Protein AF-M5TY20-F1 (afdb_monomer_lite)

Foldseek 3Di:
DALVVLVVVCVVVVLQQADDDADDPVRQVVLCVLLVFHAAPNLNCSRNPRNAGQLSQARDSVVQSVVQVVLCVPQVPDSQWTFRDQPDQQATKIWRRPDADPRRFTKIFAAGPVLSNCVVPDPRDGPDIDRGSSRVSVVSVVVCVVPDDSVVSGDDVVVRPD

Organism: NCBI:txid1263870

Radius of gyration: 15.69 Å; chains: 1; bounding box: 43×32×41 Å

Sequence (162 aa):
MEFDAFRRFVESNIDWFRGRLPESEASLAAYESSLGSRFPTSIKWLLSTHGYWHATGIPNLRESVTLTLELRRSIALPNNFVVLADHGDGGVIVLDSSLPTVGDEFTIHDVDAAALHELDSQPFIPDIVYDSFGRYVESVLDSQRSTIDPSDVAYDPIAFRD

pLDDT: mean 91.54, std 8.09, range [53.88, 98.25]

Structure (mmCIF, N/CA/C/O backbone):
data_AF-M5TY20-F1
#
_entry.id   AF-M5TY20-F1
#
loop_
_atom_site.group_PDB
_atom_site.id
_atom_site.type_symbol
_atom_site.label_atom_id
_atom_site.label_alt_id
_atom_site.label_comp_id
_atom_site.label_asym_id
_atom_site.label_entity_id
_atom_site.label_seq_id
_atom_site.pdbx_PDB_ins_code
_atom_site.Cartn_x
_atom_site.Cartn_y
_atom_site.Cartn_z
_atom_site.occupancy
_atom_site.B_iso_or_equiv
_atom_site.auth_seq_id
_atom_site.auth_comp_id
_atom_site.auth_asym_id
_atom_site.auth_atom_id
_atom_site.pdbx_PDB_model_num
ATOM 1 N N . MET A 1 1 ? -8.843 -7.265 -6.872 1.00 85.56 1 MET A N 1
ATOM 2 C CA . MET A 1 1 ? -8.066 -7.758 -8.038 1.00 85.56 1 MET A CA 1
ATOM 3 C C . MET A 1 1 ? -7.321 -9.022 -7.633 1.00 85.56 1 MET A C 1
ATOM 5 O O . MET A 1 1 ? -6.678 -9.011 -6.597 1.00 85.56 1 MET A O 1
ATOM 9 N N . GLU A 1 2 ? -7.384 -10.086 -8.439 1.00 91.31 2 GLU A N 1
ATOM 10 C CA . GLU A 1 2 ? -6.637 -11.329 -8.180 1.00 91.31 2 GLU A CA 1
ATOM 11 C C . GLU A 1 2 ? -5.117 -11.143 -8.305 1.00 91.31 2 GLU A C 1
ATOM 13 O O . GLU A 1 2 ? -4.645 -10.405 -9.174 1.00 91.31 2 GLU A O 1
ATOM 18 N N . PHE A 1 3 ? -4.343 -11.891 -7.515 1.00 93.19 3 PHE A N 1
ATOM 19 C CA . PHE A 1 3 ? -2.881 -11.777 -7.471 1.00 93.19 3 PHE A CA 1
ATOM 20 C C . PHE A 1 3 ? -2.195 -11.983 -8.835 1.00 93.19 3 PHE A C 1
ATOM 22 O O . PHE A 1 3 ? -1.330 -11.200 -9.221 1.00 93.19 3 PHE A O 1
ATOM 29 N N . ASP A 1 4 ? -2.611 -12.977 -9.625 1.00 94.69 4 ASP A N 1
ATOM 30 C CA . ASP A 1 4 ? -2.029 -13.204 -10.958 1.00 94.69 4 ASP A CA 1
ATOM 31 C C . ASP A 1 4 ? -2.342 -12.069 -11.943 1.00 94.69 4 ASP A C 1
ATOM 33 O O . ASP A 1 4 ? -1.539 -11.764 -12.828 1.00 94.69 4 ASP A O 1
ATOM 37 N N . ALA A 1 5 ? -3.513 -11.437 -11.812 1.00 95.12 5 ALA A N 1
ATOM 38 C CA . ALA A 1 5 ? -3.854 -10.266 -12.613 1.00 95.12 5 ALA A CA 1
ATOM 39 C C . ALA A 1 5 ? -2.979 -9.073 -12.210 1.00 95.12 5 ALA A C 1
ATOM 41 O O . ALA A 1 5 ? -2.445 -8.395 -13.087 1.00 95.12 5 ALA A O 1
ATOM 42 N N . PHE A 1 6 ? -2.756 -8.891 -10.906 1.00 96.50 6 PHE A N 1
ATOM 43 C CA . PHE A 1 6 ? -1.861 -7.866 -10.379 1.00 96.50 6 PHE A CA 1
ATOM 44 C C . PHE A 1 6 ? -0.426 -8.036 -10.882 1.00 96.50 6 PHE A C 1
ATOM 46 O O . PHE A 1 6 ? 0.174 -7.086 -11.379 1.00 96.50 6 PHE A O 1
ATOM 53 N N . ARG A 1 7 ? 0.102 -9.263 -10.856 1.00 97.31 7 ARG A N 1
ATOM 54 C CA . ARG A 1 7 ? 1.430 -9.561 -11.401 1.00 97.31 7 ARG A CA 1
ATOM 55 C C . ARG A 1 7 ? 1.565 -9.172 -12.869 1.00 97.31 7 ARG A C 1
ATOM 57 O O . ARG A 1 7 ? 2.509 -8.476 -13.227 1.00 97.31 7 ARG A O 1
ATOM 64 N N . ARG A 1 8 ? 0.608 -9.576 -13.712 1.00 98.06 8 ARG A N 1
ATOM 65 C CA . ARG A 1 8 ? 0.612 -9.222 -15.144 1.00 98.06 8 ARG A CA 1
ATOM 66 C C . ARG A 1 8 ? 0.504 -7.716 -15.360 1.00 98.06 8 ARG A C 1
ATOM 68 O O . ARG A 1 8 ? 1.131 -7.188 -16.277 1.00 98.06 8 ARG A O 1
ATOM 75 N N . PHE A 1 9 ? -0.283 -7.033 -14.532 1.00 97.94 9 PHE A N 1
ATOM 76 C CA . PHE A 1 9 ? -0.401 -5.581 -14.557 1.00 97.94 9 PHE A CA 1
ATOM 77 C C . PHE A 1 9 ? 0.943 -4.910 -14.238 1.00 97.94 9 PHE A C 1
ATOM 79 O O . PHE A 1 9 ? 1.387 -4.065 -15.013 1.00 97.94 9 PHE A O 1
ATOM 86 N N . VAL A 1 10 ? 1.637 -5.333 -13.181 1.00 97.75 10 VAL A N 1
ATOM 87 C CA . VAL A 1 10 ? 2.970 -4.814 -12.831 1.00 97.75 10 VAL A CA 1
ATOM 88 C C . VAL A 1 10 ? 3.989 -5.113 -13.934 1.00 97.75 10 VAL A C 1
ATOM 90 O O . VAL A 1 10 ? 4.698 -4.213 -14.376 1.00 97.75 10 VAL A O 1
ATOM 93 N N . GLU A 1 11 ? 4.021 -6.345 -14.448 1.00 96.81 11 GLU A N 1
ATOM 94 C CA . GLU A 1 11 ? 4.926 -6.757 -15.533 1.00 96.81 11 GLU A CA 1
ATOM 95 C C . GLU A 1 11 ? 4.703 -5.937 -16.819 1.00 96.81 11 GLU A C 1
ATOM 97 O O . GLU A 1 11 ? 5.666 -5.566 -17.489 1.00 96.81 11 GLU A O 1
ATOM 102 N N . SER A 1 12 ? 3.452 -5.591 -17.139 1.00 97.25 12 SER A N 1
ATOM 103 C CA . SER A 1 12 ? 3.106 -4.778 -18.319 1.00 97.25 12 SER A CA 1
ATOM 104 C C . SER A 1 12 ? 3.455 -3.293 -18.167 1.00 97.25 12 SER A C 1
ATOM 106 O O . SER A 1 12 ? 3.452 -2.562 -19.154 1.00 97.25 12 SER A O 1
ATOM 108 N N . ASN A 1 13 ? 3.745 -2.837 -16.947 1.00 96.44 13 ASN A N 1
ATOM 109 C CA . ASN A 1 13 ? 4.022 -1.439 -16.615 1.00 96.44 13 ASN A CA 1
ATOM 110 C C . ASN A 1 13 ? 5.359 -1.291 -15.868 1.00 96.44 13 ASN A C 1
ATOM 112 O O . ASN A 1 13 ? 5.524 -0.369 -15.074 1.00 96.44 13 ASN A O 1
ATOM 116 N N . ILE A 1 14 ? 6.304 -2.207 -16.099 1.00 95.12 14 ILE A N 1
ATOM 117 C CA . ILE A 1 14 ? 7.441 -2.455 -15.202 1.00 95.12 14 ILE A CA 1
ATOM 118 C C . ILE A 1 14 ? 8.323 -1.234 -14.913 1.00 95.12 14 ILE A C 1
ATOM 120 O O . ILE A 1 14 ? 8.842 -1.129 -13.805 1.00 95.12 14 ILE A O 1
ATOM 124 N N . ASP A 1 15 ? 8.452 -0.291 -15.846 1.00 93.81 15 ASP A N 1
ATOM 125 C CA . ASP A 1 15 ? 9.235 0.939 -15.64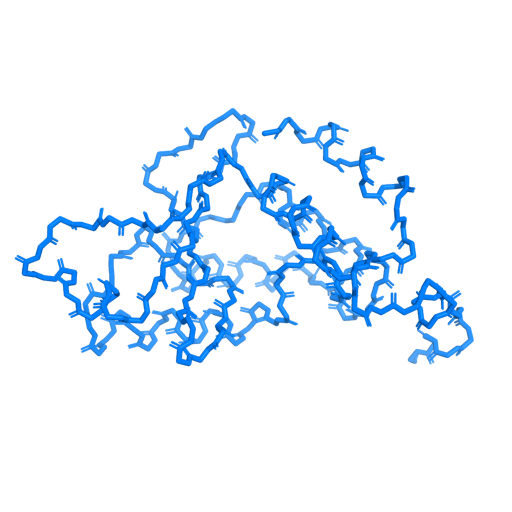6 1.00 93.81 15 ASP A CA 1
ATOM 126 C C . ASP A 1 15 ? 8.670 1.819 -14.513 1.00 93.81 15 ASP A C 1
ATOM 128 O O . ASP A 1 15 ? 9.405 2.532 -13.842 1.00 93.81 15 ASP A O 1
ATOM 132 N N . TRP A 1 16 ? 7.372 1.702 -14.218 1.00 95.56 16 TRP A N 1
ATOM 133 C CA . TRP A 1 16 ? 6.705 2.417 -13.126 1.00 95.56 16 TRP A CA 1
ATOM 134 C C . TRP A 1 16 ? 6.787 1.699 -11.774 1.00 95.56 16 TRP A C 1
ATOM 136 O O . TRP A 1 16 ? 6.491 2.300 -10.741 1.00 95.56 16 TRP A O 1
ATOM 146 N N . PHE A 1 17 ? 7.241 0.444 -11.760 1.00 95.44 17 PHE A N 1
ATOM 147 C CA . PHE A 1 17 ? 7.281 -0.400 -10.563 1.00 95.44 17 PHE A CA 1
ATOM 148 C C . PHE A 1 17 ? 8.683 -0.831 -10.147 1.00 95.44 17 PHE A C 1
ATOM 150 O O . PHE A 1 17 ? 8.900 -1.135 -8.977 1.00 95.44 17 PHE A O 1
ATOM 157 N N . ARG A 1 18 ? 9.635 -0.899 -11.080 1.00 91.44 18 ARG A N 1
ATOM 158 C CA . ARG A 1 18 ? 10.983 -1.394 -10.807 1.00 91.44 18 ARG A CA 1
ATOM 159 C C . ARG A 1 18 ? 11.823 -0.318 -10.122 1.00 91.44 18 ARG A C 1
ATOM 161 O O . ARG A 1 18 ? 12.357 0.573 -10.775 1.00 91.44 18 ARG A O 1
ATOM 168 N N . GLY A 1 19 ? 11.977 -0.470 -8.815 1.00 88.75 19 GLY A N 1
ATOM 169 C CA . GLY A 1 19 ? 12.674 0.460 -7.944 1.00 88.75 19 GLY A CA 1
ATOM 170 C C . GLY A 1 19 ? 13.931 -0.102 -7.287 1.00 88.75 19 GLY A C 1
ATOM 171 O O . GLY A 1 19 ? 14.626 -0.965 -7.831 1.00 88.75 19 GLY A O 1
ATOM 172 N N . ARG A 1 20 ? 14.230 0.427 -6.095 1.00 88.38 20 ARG A N 1
ATOM 173 C CA . ARG A 1 20 ? 15.358 0.017 -5.239 1.00 88.38 20 ARG A CA 1
ATOM 174 C C . ARG A 1 20 ? 14.882 -0.470 -3.883 1.00 88.38 20 ARG A C 1
ATOM 176 O O . ARG A 1 20 ? 13.715 -0.317 -3.533 1.00 88.38 20 ARG A O 1
ATOM 183 N N . LEU A 1 21 ? 15.840 -0.983 -3.111 1.00 92.31 21 LEU A N 1
ATOM 184 C CA . LEU A 1 21 ? 15.667 -1.364 -1.711 1.00 92.31 21 LEU A CA 1
ATOM 185 C C . LEU A 1 21 ? 14.530 -2.384 -1.526 1.00 92.31 21 LEU A C 1
ATOM 187 O O . LEU A 1 21 ? 13.593 -2.117 -0.776 1.00 92.31 21 LEU A O 1
ATOM 191 N N . PRO A 1 22 ? 14.582 -3.536 -2.223 1.00 95.81 22 PRO A N 1
ATOM 192 C CA . PRO A 1 22 ? 13.582 -4.572 -2.037 1.00 95.81 22 PRO A CA 1
ATOM 193 C C . PRO A 1 22 ? 13.542 -5.036 -0.583 1.00 95.81 22 PRO A C 1
ATOM 195 O O . PRO A 1 22 ? 14.576 -5.191 0.075 1.00 95.81 22 PRO A O 1
ATOM 198 N N . GLU A 1 23 ? 12.335 -5.285 -0.094 1.00 97.38 23 GLU A N 1
ATOM 199 C CA . GLU A 1 23 ? 12.137 -5.815 1.246 1.00 97.38 23 GLU A CA 1
ATOM 200 C C . GLU A 1 23 ? 12.540 -7.290 1.315 1.00 97.38 23 GLU A C 1
ATOM 202 O O . GLU A 1 23 ? 12.245 -8.098 0.435 1.00 97.38 23 GLU A O 1
ATOM 207 N N . SER A 1 24 ? 13.205 -7.663 2.400 1.00 97.62 24 SER A N 1
ATOM 208 C CA . SER A 1 24 ? 13.518 -9.061 2.680 1.00 97.62 24 SER A CA 1
ATOM 209 C C . SER A 1 24 ? 12.333 -9.764 3.343 1.00 97.62 24 SER A C 1
ATOM 211 O O . SER A 1 24 ? 11.519 -9.139 4.019 1.00 97.62 24 SER A O 1
ATOM 213 N N . GLU A 1 25 ? 12.275 -11.093 3.250 1.00 96.94 25 GLU A N 1
ATOM 214 C CA . GLU A 1 25 ? 11.296 -11.883 4.011 1.00 96.94 25 GLU A CA 1
ATOM 215 C C . GLU A 1 25 ? 11.396 -11.605 5.523 1.00 96.94 25 GLU A C 1
ATOM 217 O O . GLU A 1 25 ? 10.383 -11.464 6.205 1.00 96.94 25 GLU A O 1
ATOM 222 N N . ALA A 1 26 ? 12.621 -11.442 6.037 1.00 97.88 26 ALA A N 1
ATOM 223 C CA . ALA A 1 26 ? 12.865 -11.141 7.443 1.00 97.88 26 ALA A CA 1
ATOM 224 C C . ALA A 1 26 ? 12.332 -9.759 7.860 1.00 97.88 26 ALA A C 1
ATOM 22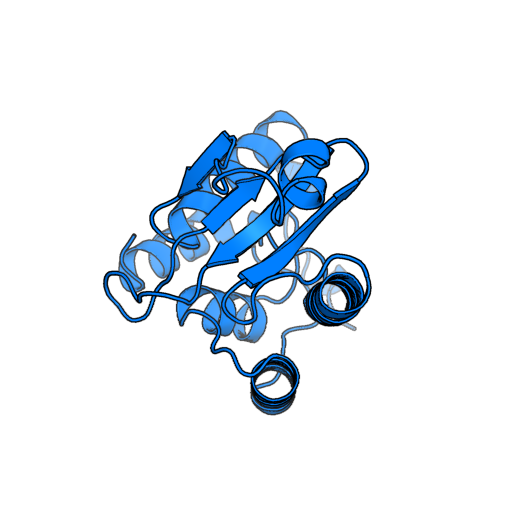6 O O . ALA A 1 26 ? 11.772 -9.632 8.949 1.00 97.88 26 ALA A O 1
ATOM 227 N N . SER A 1 27 ? 12.485 -8.732 7.017 1.00 97.69 27 SER A N 1
ATOM 228 C CA . SER A 1 27 ? 11.958 -7.393 7.309 1.00 97.69 27 SER A CA 1
ATOM 229 C C . SER A 1 27 ? 10.436 -7.359 7.225 1.00 97.69 27 SER A C 1
ATOM 231 O O . SER A 1 27 ? 9.805 -6.848 8.148 1.00 97.69 27 SER A O 1
ATOM 233 N N . LEU A 1 28 ? 9.835 -7.992 6.212 1.00 98.00 28 LEU A N 1
ATOM 234 C CA . LEU A 1 28 ? 8.378 -8.132 6.107 1.00 98.00 28 LEU A CA 1
ATOM 235 C C . LEU A 1 28 ? 7.786 -8.846 7.330 1.00 98.00 28 LEU A C 1
ATOM 237 O O . LEU A 1 28 ? 6.850 -8.332 7.940 1.00 98.00 28 LEU A O 1
ATOM 241 N N . ALA A 1 29 ? 8.370 -9.975 7.743 1.00 97.88 29 ALA A N 1
ATOM 242 C CA . ALA A 1 29 ? 7.922 -10.711 8.924 1.00 97.88 29 ALA A CA 1
ATOM 243 C C . ALA A 1 29 ? 8.069 -9.890 10.218 1.00 97.88 29 ALA A C 1
ATOM 245 O O . ALA A 1 29 ? 7.200 -9.941 11.091 1.00 97.88 29 ALA A O 1
ATOM 246 N N . ALA A 1 30 ? 9.148 -9.110 10.348 1.00 98.25 30 ALA A N 1
ATOM 247 C CA . ALA A 1 30 ? 9.337 -8.217 11.487 1.00 98.25 30 ALA A CA 1
ATOM 248 C C . ALA A 1 30 ? 8.259 -7.122 11.532 1.00 98.25 30 ALA A C 1
ATOM 250 O O . ALA A 1 30 ? 7.682 -6.888 12.593 1.00 98.25 30 ALA A O 1
ATOM 251 N N . TYR A 1 31 ? 7.941 -6.499 10.395 1.00 98.19 31 TYR A N 1
ATOM 252 C CA . TYR A 1 31 ? 6.883 -5.492 10.302 1.00 98.19 31 TYR A CA 1
ATOM 253 C C . TYR A 1 31 ? 5.501 -6.072 10.629 1.00 98.19 31 TYR A C 1
ATOM 255 O O . TYR A 1 31 ? 4.791 -5.498 11.454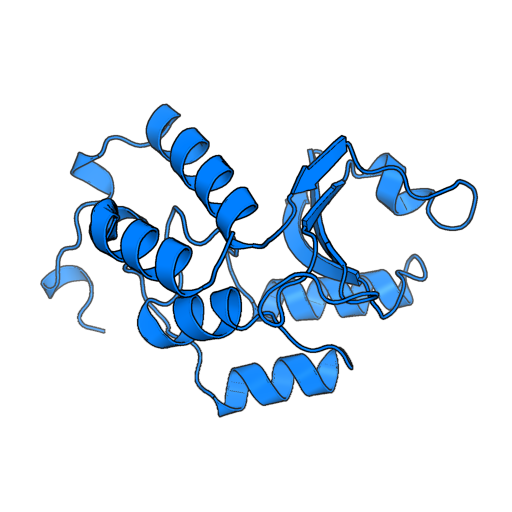 1.00 98.19 31 TYR A O 1
ATOM 263 N N . GLU A 1 32 ? 5.141 -7.230 10.065 1.00 97.44 32 GLU A N 1
ATOM 264 C CA . GLU A 1 32 ? 3.883 -7.921 10.389 1.00 97.44 32 GLU A CA 1
ATOM 265 C C . GLU A 1 32 ? 3.801 -8.247 11.890 1.00 97.44 32 GLU A C 1
ATOM 267 O O . GLU A 1 32 ? 2.780 -8.006 12.538 1.00 97.44 32 GLU A O 1
ATOM 272 N N . SER A 1 33 ? 4.903 -8.725 12.481 1.00 97.50 33 SER A N 1
ATOM 273 C CA . SER A 1 33 ? 4.978 -9.008 13.917 1.00 97.50 33 SER A CA 1
ATOM 274 C C . SER A 1 33 ? 4.839 -7.750 14.775 1.00 97.50 33 SER A C 1
ATOM 276 O O . SER A 1 33 ? 4.194 -7.810 15.820 1.00 97.50 33 SER A O 1
ATOM 278 N N . SER A 1 34 ? 5.446 -6.628 14.379 1.00 97.50 34 SER A N 1
ATOM 279 C CA . SER A 1 34 ? 5.325 -5.354 15.097 1.00 97.50 34 SER A CA 1
ATOM 280 C C . SER A 1 34 ? 3.911 -4.788 15.021 1.00 97.50 34 SER A C 1
ATOM 282 O O . SER A 1 34 ? 3.413 -4.246 16.007 1.00 97.50 34 SER A O 1
ATOM 284 N N . LEU A 1 35 ? 3.257 -4.927 13.869 1.00 97.12 35 LEU A N 1
ATOM 285 C CA . LEU A 1 35 ? 1.891 -4.463 13.652 1.00 97.12 35 LEU A CA 1
ATOM 286 C C . LEU A 1 35 ? 0.838 -5.410 14.236 1.00 97.12 35 LEU A C 1
ATOM 288 O O . LEU A 1 35 ? -0.291 -4.978 14.459 1.00 97.12 35 LEU A O 1
ATOM 292 N N . GLY A 1 36 ? 1.164 -6.684 14.462 1.00 95.38 36 GLY A N 1
ATOM 293 C CA . GLY A 1 36 ? 0.168 -7.704 14.795 1.00 95.38 36 GLY A CA 1
ATOM 294 C C . GLY A 1 36 ? -0.839 -7.944 13.664 1.00 95.38 36 GLY A C 1
ATOM 295 O O . GLY A 1 36 ? -1.949 -8.400 13.925 1.00 95.38 36 GLY A O 1
ATOM 296 N N . SER A 1 37 ? -0.463 -7.617 12.425 1.00 93.12 37 SER A N 1
ATOM 297 C CA . SER A 1 37 ? -1.289 -7.719 11.220 1.00 93.12 37 SER A CA 1
ATOM 298 C C . SER A 1 37 ? -0.468 -8.312 10.084 1.00 93.12 37 SER A C 1
ATOM 300 O O . SER A 1 37 ? 0.745 -8.121 10.030 1.00 93.12 37 SER A O 1
ATOM 302 N N . ARG A 1 38 ? -1.130 -9.008 9.161 1.00 93.31 38 ARG A N 1
ATOM 303 C CA . ARG A 1 38 ? -0.498 -9.514 7.939 1.00 93.31 38 ARG A CA 1
ATOM 304 C C . ARG A 1 38 ? -0.629 -8.505 6.809 1.00 93.31 38 ARG A C 1
ATOM 306 O O . ARG A 1 38 ? -1.631 -7.800 6.716 1.00 93.31 38 ARG A O 1
ATOM 313 N N . PHE A 1 39 ? 0.363 -8.482 5.931 1.00 95.56 39 PHE A N 1
ATOM 314 C CA . PHE A 1 39 ? 0.268 -7.797 4.653 1.00 95.56 39 PHE A CA 1
ATOM 315 C C . PHE A 1 39 ? -0.335 -8.722 3.588 1.00 95.56 39 PHE A C 1
ATOM 317 O O . PHE A 1 39 ? -0.039 -9.927 3.590 1.00 95.56 39 PHE A O 1
ATOM 324 N N . PRO A 1 40 ? -1.105 -8.159 2.637 1.00 95.25 40 PRO A N 1
ATOM 325 C CA . PRO A 1 40 ? -1.518 -8.854 1.432 1.00 95.25 40 PRO A CA 1
ATOM 326 C C . PRO A 1 40 ? -0.350 -9.511 0.698 1.00 95.25 40 PRO A C 1
ATOM 328 O O . PRO A 1 40 ? 0.786 -9.013 0.699 1.00 95.25 40 PRO A O 1
ATOM 331 N N . THR A 1 41 ? -0.646 -10.606 0.004 1.00 95.00 41 THR A N 1
ATOM 332 C CA . THR A 1 41 ? 0.327 -11.283 -0.864 1.00 95.00 41 THR A CA 1
ATOM 333 C C . THR A 1 41 ? 0.865 -10.340 -1.942 1.00 95.00 41 THR A C 1
ATOM 335 O O . THR A 1 41 ? 2.069 -10.343 -2.206 1.00 95.00 41 THR A O 1
ATOM 338 N N . SER A 1 42 ? 0.011 -9.486 -2.512 1.00 96.62 42 SER A N 1
ATOM 339 C CA . SER A 1 42 ? 0.393 -8.475 -3.502 1.00 96.62 42 SER A CA 1
ATOM 340 C C . SER A 1 42 ? 1.456 -7.491 -2.995 1.00 96.62 42 SER A C 1
ATOM 342 O O . SER A 1 42 ? 2.461 -7.297 -3.681 1.00 96.62 42 SER A O 1
ATOM 344 N N . ILE A 1 43 ? 1.295 -6.935 -1.784 1.00 97.38 43 ILE A N 1
ATOM 345 C CA . ILE A 1 43 ? 2.262 -6.011 -1.162 1.00 97.38 43 ILE A CA 1
ATOM 346 C C . ILE A 1 43 ? 3.601 -6.716 -0.945 1.00 97.38 43 ILE A C 1
ATOM 348 O O . ILE A 1 43 ? 4.647 -6.211 -1.359 1.00 97.38 43 ILE A O 1
ATOM 352 N N . LYS A 1 44 ? 3.575 -7.906 -0.332 1.00 97.00 44 LYS A N 1
ATOM 353 C CA . LYS A 1 44 ? 4.793 -8.676 -0.041 1.00 97.00 44 LYS A CA 1
ATOM 354 C C . LYS A 1 44 ? 5.560 -9.002 -1.313 1.00 97.00 44 LYS A C 1
ATOM 356 O O . LYS A 1 44 ? 6.769 -8.791 -1.363 1.00 97.00 44 LYS A O 1
ATOM 361 N N . TRP A 1 45 ? 4.872 -9.489 -2.345 1.00 97.19 45 TRP A N 1
ATOM 362 C CA . TRP A 1 45 ? 5.496 -9.810 -3.626 1.00 97.19 45 TRP A CA 1
ATOM 363 C C . TRP A 1 45 ? 6.078 -8.568 -4.305 1.00 97.19 45 TRP A C 1
ATOM 365 O O . TRP A 1 45 ? 7.237 -8.604 -4.720 1.00 97.19 45 TRP A O 1
ATOM 375 N N . LEU A 1 46 ? 5.314 -7.472 -4.383 1.00 97.62 46 LEU A N 1
ATOM 376 C CA . LEU A 1 46 ? 5.758 -6.246 -5.043 1.00 97.62 46 LEU A CA 1
ATOM 377 C C . LEU A 1 46 ? 7.025 -5.698 -4.383 1.00 97.62 46 LEU A C 1
ATOM 379 O O . LEU A 1 46 ? 8.035 -5.515 -5.060 1.00 97.62 46 LEU A O 1
ATOM 383 N N . LEU A 1 47 ? 6.995 -5.488 -3.066 1.00 97.69 47 LEU A N 1
ATOM 384 C CA . LEU A 1 47 ? 8.103 -4.851 -2.357 1.00 97.69 47 LEU A CA 1
ATOM 385 C C . LEU A 1 47 ? 9.334 -5.756 -2.258 1.00 97.69 47 LEU A C 1
ATOM 387 O O . LEU A 1 47 ? 10.450 -5.254 -2.327 1.00 97.69 47 LEU A O 1
ATOM 391 N N . SER A 1 48 ? 9.168 -7.079 -2.158 1.00 97.38 48 SER A N 1
ATOM 392 C CA . SER A 1 48 ? 10.317 -8.002 -2.142 1.00 97.38 48 SER A CA 1
ATOM 393 C C . SER A 1 48 ? 10.941 -8.243 -3.516 1.00 97.38 48 SER A C 1
ATOM 395 O O . SER A 1 48 ? 12.132 -8.538 -3.606 1.00 97.38 48 SER A O 1
ATOM 397 N N . THR A 1 49 ? 10.169 -8.099 -4.597 1.00 96.62 49 THR A N 1
ATOM 398 C CA . THR A 1 49 ? 10.654 -8.353 -5.965 1.00 96.62 49 THR A CA 1
ATOM 399 C C . THR A 1 49 ? 11.143 -7.080 -6.651 1.00 96.62 49 THR A C 1
ATOM 401 O O . THR A 1 49 ? 12.124 -7.113 -7.396 1.00 96.62 49 THR A O 1
ATOM 404 N N . HIS A 1 50 ? 10.455 -5.960 -6.432 1.00 95.44 50 HIS A N 1
ATOM 405 C CA . HIS A 1 50 ? 10.639 -4.724 -7.191 1.00 95.44 50 HIS A CA 1
ATOM 406 C C . HIS A 1 50 ? 11.038 -3.519 -6.332 1.00 95.44 50 HIS A C 1
ATOM 408 O O . HIS A 1 50 ? 11.470 -2.514 -6.894 1.00 95.44 50 HIS A O 1
ATOM 414 N N . GLY A 1 51 ? 10.968 -3.621 -5.001 1.00 95.00 51 GLY A N 1
ATOM 415 C CA . GLY A 1 51 ? 11.295 -2.517 -4.100 1.00 95.00 51 GLY A CA 1
ATOM 416 C C . GLY A 1 51 ? 10.317 -1.351 -4.215 1.00 95.00 51 GLY A C 1
ATOM 417 O O . GLY A 1 51 ? 9.122 -1.562 -4.413 1.00 95.00 51 GLY A O 1
ATOM 418 N N . TYR A 1 52 ? 10.831 -0.131 -4.063 1.00 94.88 52 TYR A N 1
ATOM 419 C CA . TYR A 1 52 ? 10.046 1.104 -4.002 1.00 94.88 52 TYR A CA 1
ATOM 420 C C . TYR A 1 52 ? 10.265 1.974 -5.238 1.00 94.88 52 TYR A C 1
ATOM 422 O O . TYR A 1 52 ? 11.412 2.271 -5.587 1.00 94.88 52 TYR A O 1
ATOM 430 N N . TRP A 1 53 ? 9.177 2.402 -5.883 1.00 94.56 53 TRP A N 1
ATOM 431 C CA . TRP A 1 53 ? 9.211 3.275 -7.061 1.00 94.56 53 TRP A CA 1
ATOM 432 C C . TRP A 1 53 ? 7.929 4.109 -7.193 1.00 94.56 53 TRP A C 1
ATOM 434 O O . TRP A 1 53 ? 7.070 4.087 -6.316 1.00 94.56 53 TRP A O 1
ATOM 444 N N . HIS A 1 54 ? 7.785 4.854 -8.289 1.00 94.38 54 HIS A N 1
ATOM 445 C CA . HIS A 1 54 ? 6.711 5.838 -8.459 1.00 94.38 54 HIS A CA 1
ATOM 446 C C . HIS A 1 54 ? 5.299 5.262 -8.309 1.00 94.38 54 HIS A C 1
ATOM 448 O O . HIS A 1 54 ? 4.459 5.881 -7.659 1.00 94.38 54 HIS A O 1
ATOM 454 N N . ALA A 1 55 ? 5.026 4.084 -8.878 1.00 96.19 55 ALA A N 1
ATOM 455 C CA . ALA A 1 55 ? 3.689 3.497 -8.847 1.00 96.19 55 ALA A CA 1
ATOM 456 C C . ALA A 1 55 ? 3.496 2.437 -7.755 1.00 96.19 55 ALA A C 1
ATOM 458 O O . ALA A 1 55 ? 2.430 1.836 -7.694 1.00 96.19 55 ALA A O 1
ATOM 459 N N . THR A 1 56 ? 4.466 2.189 -6.865 1.00 95.75 56 THR A N 1
ATOM 460 C CA . THR A 1 56 ? 4.331 1.113 -5.862 1.00 95.75 56 THR A CA 1
ATOM 461 C C . THR A 1 56 ? 3.280 1.404 -4.792 1.00 95.75 56 THR A C 1
ATOM 463 O O . THR A 1 56 ? 2.924 0.504 -4.040 1.00 95.75 56 THR A O 1
ATOM 466 N N . GLY A 1 57 ? 2.785 2.643 -4.698 1.00 95.06 57 GLY A N 1
ATOM 467 C CA . GLY A 1 57 ? 1.707 3.052 -3.787 1.00 95.06 57 GLY A CA 1
ATOM 468 C C . GLY A 1 57 ? 2.090 3.085 -2.303 1.00 95.06 57 GLY A C 1
ATOM 469 O O . GLY A 1 57 ? 1.316 3.567 -1.482 1.00 95.06 57 GLY A O 1
ATOM 470 N N . ILE A 1 58 ? 3.279 2.601 -1.954 1.00 96.50 58 ILE A N 1
ATOM 471 C CA . ILE A 1 58 ? 3.868 2.655 -0.617 1.00 96.50 58 ILE A CA 1
ATOM 472 C C . ILE A 1 58 ? 5.233 3.317 -0.792 1.00 96.50 58 ILE A C 1
ATOM 474 O O . ILE A 1 58 ? 6.059 2.749 -1.511 1.00 96.50 58 ILE A O 1
ATOM 478 N N . PRO A 1 59 ? 5.483 4.493 -0.193 1.00 93.56 59 PRO A N 1
ATOM 479 C CA . PRO A 1 59 ? 6.763 5.180 -0.341 1.00 93.56 59 PRO A CA 1
ATOM 480 C C . PRO A 1 59 ? 7.873 4.508 0.476 1.00 93.56 59 PRO A C 1
ATOM 482 O O . PRO A 1 59 ? 8.993 4.370 -0.007 1.00 93.56 59 PRO A O 1
ATOM 485 N N . ASN A 1 60 ? 7.565 4.075 1.704 1.00 95.06 60 ASN A N 1
ATOM 486 C CA . ASN A 1 60 ? 8.519 3.441 2.609 1.00 95.06 60 ASN A CA 1
ATOM 487 C C . ASN A 1 60 ? 7.784 2.639 3.693 1.00 95.06 60 ASN A C 1
ATOM 489 O O . ASN A 1 60 ? 7.170 3.217 4.589 1.00 95.06 60 ASN A O 1
ATOM 493 N N . LEU A 1 61 ? 7.886 1.307 3.666 1.00 96.50 61 LEU A N 1
ATOM 494 C CA . LEU A 1 61 ? 7.131 0.462 4.594 1.00 96.50 61 LEU A CA 1
ATOM 495 C C . LEU A 1 61 ? 7.563 0.637 6.058 1.00 96.50 61 LEU A C 1
ATOM 497 O O . LEU A 1 61 ? 6.738 0.505 6.960 1.00 96.50 61 LEU A O 1
ATOM 501 N N . ARG A 1 62 ? 8.833 0.965 6.324 1.00 97.00 62 ARG A N 1
ATOM 502 C CA . ARG A 1 62 ? 9.314 1.216 7.691 1.00 97.00 62 ARG A CA 1
ATOM 503 C C . ARG A 1 62 ? 8.657 2.454 8.293 1.00 97.00 62 ARG A C 1
ATOM 505 O O . ARG A 1 62 ? 8.279 2.437 9.466 1.00 97.00 62 ARG A O 1
ATOM 512 N N . GLU A 1 63 ? 8.554 3.521 7.509 1.00 96.38 63 GLU A N 1
ATOM 513 C CA . GLU A 1 63 ? 7.893 4.760 7.925 1.00 96.38 63 GLU A CA 1
ATOM 514 C C . GLU A 1 63 ? 6.396 4.518 8.120 1.00 96.38 63 GLU A C 1
ATOM 516 O O . GLU A 1 63 ? 5.872 4.844 9.181 1.00 96.38 63 GLU A O 1
ATOM 521 N N . SER A 1 64 ? 5.750 3.810 7.190 1.00 97.06 64 SER A N 1
ATOM 522 C CA . SER A 1 64 ? 4.350 3.381 7.292 1.00 97.06 64 SER A CA 1
ATOM 523 C C . SER A 1 64 ? 4.061 2.592 8.581 1.00 97.06 64 SER A C 1
ATOM 525 O O . SER A 1 64 ? 3.094 2.872 9.296 1.00 97.06 64 SER A O 1
ATOM 527 N N . VAL A 1 65 ? 4.932 1.643 8.948 1.00 97.88 65 VAL A N 1
ATOM 528 C CA . VAL A 1 65 ? 4.829 0.881 10.207 1.00 97.88 65 VAL A CA 1
ATOM 529 C C . VAL A 1 65 ? 5.003 1.792 11.422 1.00 97.88 65 VAL A C 1
ATOM 531 O O . VAL A 1 65 ? 4.235 1.692 12.379 1.00 97.88 65 VAL A O 1
ATOM 534 N N . THR A 1 66 ? 5.999 2.679 11.391 1.00 98.12 66 THR A N 1
ATOM 535 C CA . THR A 1 66 ? 6.287 3.608 12.493 1.00 98.12 66 THR A CA 1
ATOM 536 C C . THR A 1 66 ? 5.097 4.531 12.737 1.00 98.12 66 THR A C 1
ATOM 538 O O . THR A 1 66 ? 4.588 4.577 13.856 1.00 98.12 66 THR A O 1
ATOM 541 N N . LEU A 1 67 ? 4.581 5.156 11.677 1.00 96.50 67 LEU A N 1
ATOM 542 C CA . LEU A 1 67 ? 3.414 6.031 11.719 1.00 96.50 67 LEU A CA 1
ATOM 543 C C . LEU A 1 67 ? 2.172 5.291 12.221 1.00 96.50 67 LEU A C 1
ATOM 545 O O . LEU A 1 67 ? 1.467 5.783 13.096 1.00 96.50 67 LEU A O 1
ATOM 549 N N . THR A 1 68 ? 1.933 4.066 11.746 1.00 97.25 68 THR A N 1
ATOM 550 C CA . THR A 1 68 ? 0.816 3.243 12.235 1.00 97.25 68 THR A CA 1
ATOM 551 C C . THR A 1 68 ? 0.898 3.035 13.749 1.00 97.25 68 THR A C 1
ATOM 553 O O . THR A 1 68 ? -0.092 3.200 14.461 1.00 97.25 68 THR A O 1
ATOM 556 N N . LEU A 1 69 ? 2.076 2.679 14.271 1.00 97.81 69 LEU A N 1
ATOM 557 C CA . LEU A 1 69 ? 2.276 2.463 15.706 1.00 97.81 69 LEU A CA 1
ATOM 558 C C . LEU A 1 69 ? 2.149 3.758 16.519 1.00 97.81 69 LEU A C 1
ATOM 560 O O . LEU A 1 69 ? 1.689 3.712 17.661 1.00 97.81 69 LEU A O 1
ATOM 564 N N . GLU A 1 70 ? 2.545 4.896 15.955 1.00 96.06 70 GLU A N 1
ATOM 565 C CA . GLU A 1 70 ? 2.351 6.213 16.561 1.00 96.06 70 GLU A CA 1
ATOM 566 C C . GLU A 1 70 ? 0.868 6.588 16.623 1.00 96.06 70 GLU A C 1
ATOM 568 O O . GLU A 1 70 ? 0.383 6.934 17.700 1.00 96.06 70 GLU A O 1
ATOM 573 N N . LEU A 1 71 ? 0.123 6.415 15.529 1.00 93.50 71 LEU A N 1
ATOM 574 C CA . LEU A 1 71 ? -1.315 6.698 15.460 1.00 93.50 71 LEU A CA 1
ATOM 575 C C . LEU A 1 71 ? -2.139 5.797 16.385 1.00 93.50 71 LEU A C 1
ATOM 577 O O . LEU A 1 71 ? -3.074 6.256 17.039 1.00 93.50 71 LEU A O 1
ATOM 581 N N . ARG A 1 72 ? -1.746 4.530 16.547 1.00 94.56 72 ARG A N 1
ATOM 582 C CA . ARG A 1 72 ? -2.340 3.640 17.564 1.00 94.56 72 ARG A CA 1
ATOM 583 C C . ARG A 1 72 ? -2.201 4.189 18.981 1.00 94.56 72 ARG A C 1
ATOM 585 O O . ARG A 1 72 ? -3.062 3.944 19.819 1.00 94.56 72 ARG A O 1
ATOM 592 N N . ARG A 1 73 ? -1.115 4.912 19.270 1.00 94.25 73 ARG A N 1
ATOM 593 C CA . ARG A 1 73 ? -0.867 5.512 20.589 1.00 94.25 73 ARG A CA 1
ATOM 594 C C . ARG A 1 73 ? -1.538 6.871 20.748 1.00 94.25 73 ARG A C 1
ATOM 596 O O . ARG A 1 73 ? -1.963 7.182 21.854 1.00 94.25 73 ARG A O 1
ATOM 603 N N . SER A 1 74 ? -1.579 7.684 19.694 1.00 91.88 74 SER A N 1
ATOM 604 C CA . SER A 1 74 ? -2.049 9.071 19.768 1.00 91.88 74 SER A CA 1
ATOM 605 C C . SER A 1 74 ? -3.558 9.214 19.588 1.00 91.88 74 SER A C 1
ATOM 607 O O . SER A 1 74 ? -4.161 10.027 20.282 1.00 91.88 74 SER A O 1
ATOM 609 N N . ILE A 1 75 ? -4.158 8.425 18.694 1.00 89.44 75 ILE A N 1
ATOM 610 C CA . ILE A 1 75 ? -5.575 8.525 18.307 1.00 89.44 75 ILE A CA 1
ATOM 611 C C . ILE A 1 75 ? -6.309 7.181 18.389 1.00 89.44 75 ILE A C 1
ATOM 613 O O . ILE A 1 75 ? -7.338 7.000 17.754 1.00 89.44 75 ILE A O 1
ATOM 617 N N . ALA A 1 76 ? -5.748 6.214 19.123 1.00 90.31 76 ALA A N 1
ATOM 618 C CA . ALA A 1 76 ? -6.338 4.888 19.317 1.00 90.31 76 ALA A CA 1
ATOM 619 C C . ALA A 1 76 ? -6.708 4.151 18.010 1.00 90.31 76 ALA A C 1
ATOM 621 O O . ALA A 1 76 ? -7.668 3.381 17.981 1.00 90.31 76 ALA A O 1
ATOM 622 N N . LEU A 1 77 ? -5.920 4.347 16.940 1.00 91.81 77 LEU A N 1
ATOM 623 C CA . LEU A 1 77 ? -6.139 3.693 15.644 1.00 91.81 77 LEU A CA 1
ATOM 624 C C . LEU A 1 77 ? -6.376 2.173 15.822 1.00 91.81 77 LEU A C 1
ATOM 626 O O . LEU A 1 77 ? -5.583 1.515 16.504 1.00 91.81 77 LEU A O 1
ATOM 630 N N . PRO A 1 78 ? -7.419 1.579 15.212 1.00 91.44 78 PRO A N 1
ATOM 631 C CA . PRO A 1 78 ? -7.687 0.149 15.335 1.00 91.44 78 PRO A CA 1
ATOM 632 C C . PRO A 1 78 ? -6.514 -0.736 14.887 1.00 91.44 78 PRO A C 1
ATOM 634 O O . PRO A 1 78 ? -5.822 -0.449 13.913 1.00 91.44 78 PRO A O 1
ATOM 637 N N . ASN A 1 79 ? -6.303 -1.868 15.569 1.00 92.44 79 ASN A N 1
ATOM 638 C CA . ASN A 1 79 ? -5.184 -2.778 15.270 1.00 92.44 79 ASN A CA 1
ATOM 639 C C . ASN A 1 79 ? -5.270 -3.436 13.885 1.00 92.44 79 ASN A C 1
ATOM 641 O O . ASN A 1 79 ? -4.246 -3.851 13.345 1.00 92.44 79 ASN A O 1
ATOM 645 N N . ASN A 1 80 ? -6.472 -3.547 13.322 1.00 93.06 80 ASN A N 1
ATOM 646 C CA . ASN A 1 80 ? -6.676 -4.039 11.964 1.00 93.06 80 ASN A CA 1
ATOM 647 C C . ASN A 1 80 ? -6.307 -2.995 10.898 1.00 93.06 80 ASN A C 1
ATOM 649 O O . ASN A 1 80 ? -6.133 -3.366 9.740 1.00 93.06 80 ASN A O 1
ATOM 653 N N . PHE A 1 81 ? -6.163 -1.720 11.265 1.00 94.81 81 PHE A N 1
ATOM 654 C CA . PHE A 1 81 ? -5.737 -0.674 10.346 1.00 94.81 81 PHE A CA 1
ATOM 655 C C . PHE A 1 81 ? -4.211 -0.553 10.328 1.00 94.81 81 PHE A C 1
ATOM 657 O O . PHE A 1 81 ? -3.536 -0.561 11.369 1.00 94.81 81 PHE A O 1
ATOM 664 N N . VAL A 1 82 ? -3.671 -0.448 9.116 1.00 97.00 82 VAL A N 1
ATOM 665 C CA . VAL A 1 82 ? -2.254 -0.195 8.852 1.00 97.00 82 VAL A CA 1
ATOM 666 C C . VAL A 1 82 ? -2.144 0.923 7.828 1.00 97.00 82 VAL A C 1
ATOM 668 O O . VAL A 1 82 ? -2.651 0.794 6.720 1.00 97.00 82 VAL A O 1
ATOM 671 N N . VAL A 1 83 ? -1.475 2.016 8.178 1.00 96.81 83 VAL A N 1
ATOM 672 C CA . VAL A 1 83 ? -1.208 3.103 7.232 1.00 96.81 83 VAL A CA 1
ATOM 673 C C . VAL A 1 83 ? -0.187 2.619 6.211 1.00 96.81 83 VAL A C 1
ATOM 675 O O . VAL A 1 83 ? 0.825 2.032 6.582 1.00 96.81 83 VAL A O 1
ATOM 678 N N . LEU A 1 84 ? -0.463 2.839 4.929 1.00 97.44 84 LEU A N 1
ATOM 679 C CA . LEU A 1 84 ? 0.389 2.477 3.799 1.00 97.44 84 LEU A CA 1
ATOM 680 C C . LEU A 1 84 ? 1.099 3.693 3.204 1.00 97.44 84 LEU A C 1
ATOM 682 O O . LEU A 1 84 ? 2.269 3.580 2.843 1.00 97.44 84 LEU A O 1
ATOM 686 N N . ALA A 1 85 ? 0.425 4.840 3.144 1.00 95.88 85 ALA A N 1
ATOM 687 C CA . ALA A 1 85 ? 0.982 6.103 2.674 1.00 95.88 85 ALA A CA 1
ATOM 688 C C . ALA A 1 85 ? 0.361 7.278 3.438 1.00 95.88 85 ALA A C 1
ATOM 690 O O . ALA A 1 85 ? -0.796 7.208 3.851 1.00 95.88 85 ALA A O 1
ATOM 691 N N . ASP A 1 86 ? 1.144 8.339 3.609 1.00 93.88 86 ASP A N 1
ATOM 692 C CA . ASP A 1 86 ? 0.738 9.589 4.245 1.00 93.88 86 ASP A CA 1
ATOM 693 C C . ASP A 1 86 ? 0.817 10.720 3.214 1.00 93.88 86 ASP A C 1
ATOM 695 O O . ASP A 1 86 ? 1.868 10.949 2.606 1.00 93.88 86 ASP A O 1
ATOM 699 N N . HIS A 1 87 ? -0.310 11.389 2.984 1.00 89.69 87 HIS A N 1
ATOM 700 C CA . HIS A 1 87 ? -0.437 12.540 2.094 1.00 89.69 87 HIS A CA 1
ATOM 701 C C . HIS A 1 87 ? -0.453 13.868 2.872 1.00 89.69 87 HIS A C 1
ATOM 703 O O . HIS A 1 87 ? -0.755 14.920 2.301 1.00 89.69 87 HIS A O 1
ATOM 709 N N . GLY A 1 88 ? -0.098 13.844 4.160 1.00 86.50 88 GLY A N 1
ATOM 710 C CA . GLY A 1 88 ? -0.089 14.998 5.049 1.00 86.50 88 GLY A CA 1
ATOM 711 C C . GLY A 1 88 ? -1.504 15.510 5.288 1.00 86.50 88 GLY A C 1
ATOM 712 O O . GLY A 1 88 ? -2.401 14.754 5.652 1.00 86.50 88 GLY A O 1
ATOM 713 N N . ASP A 1 89 ? -1.724 16.798 5.025 1.00 83.06 89 ASP A N 1
ATOM 714 C CA . ASP A 1 89 ? -3.039 17.432 5.191 1.00 83.06 89 ASP A CA 1
ATOM 715 C C . ASP A 1 89 ? -4.123 16.826 4.278 1.00 83.06 89 ASP A C 1
ATOM 717 O O . ASP A 1 89 ? -5.305 17.057 4.507 1.00 83.06 89 ASP A O 1
ATOM 721 N N . GLY A 1 90 ? -3.734 16.066 3.244 1.00 83.56 90 GLY A N 1
ATOM 722 C CA . GLY A 1 90 ? -4.660 15.351 2.363 1.00 83.56 90 GLY A CA 1
ATOM 723 C C . GLY A 1 90 ? -5.175 14.022 2.920 1.00 83.56 90 GLY A C 1
ATOM 724 O O . GLY A 1 90 ? -6.033 13.419 2.287 1.00 83.56 90 GLY A O 1
ATOM 725 N N . GLY A 1 91 ? -4.659 13.559 4.063 1.00 91.50 91 GLY A N 1
ATOM 726 C CA . GLY A 1 91 ? -5.065 12.299 4.678 1.00 91.50 91 GLY A CA 1
ATOM 727 C C . GLY A 1 91 ? -4.085 11.146 4.462 1.00 91.50 91 GLY A C 1
ATOM 728 O O . GLY A 1 91 ? -2.904 11.341 4.169 1.00 91.50 91 GLY A O 1
ATOM 729 N N . VAL A 1 92 ? -4.570 9.922 4.657 1.00 94.75 92 VAL A N 1
ATOM 730 C CA . VAL A 1 92 ? -3.759 8.699 4.659 1.00 94.75 92 VAL A CA 1
ATOM 731 C C . VAL A 1 92 ? -4.414 7.577 3.862 1.00 94.75 92 VAL A C 1
ATOM 733 O O . VAL A 1 92 ? -5.632 7.411 3.849 1.00 94.75 92 VAL A O 1
ATOM 736 N N . ILE A 1 93 ? -3.575 6.727 3.279 1.00 97.19 93 ILE A N 1
ATOM 737 C CA . ILE A 1 93 ? -3.999 5.452 2.706 1.00 97.19 93 ILE A CA 1
ATOM 738 C C . ILE A 1 93 ? -3.881 4.374 3.776 1.00 97.19 93 ILE A C 1
ATOM 740 O O . ILE A 1 93 ? -2.806 4.171 4.341 1.00 97.19 93 ILE A O 1
ATOM 744 N N . VAL A 1 94 ? -4.964 3.647 4.037 1.00 96.56 94 VAL A N 1
ATOM 745 C CA . VAL A 1 94 ? -5.065 2.654 5.112 1.00 96.56 94 VAL A CA 1
ATOM 746 C C . VAL A 1 94 ? -5.437 1.288 4.551 1.00 96.56 94 VAL A C 1
ATOM 748 O O . VAL A 1 94 ? -6.428 1.133 3.852 1.00 96.56 94 VAL A O 1
ATOM 751 N N . LEU A 1 95 ? -4.665 0.268 4.901 1.00 97.06 95 LEU A N 1
ATOM 752 C CA . LEU A 1 95 ? -5.021 -1.138 4.761 1.00 97.06 95 LEU A CA 1
ATOM 753 C C . LEU A 1 95 ? -5.951 -1.547 5.907 1.00 97.06 95 LEU A C 1
ATOM 755 O O . LEU A 1 95 ? -5.576 -1.400 7.072 1.00 97.06 95 LEU A O 1
ATOM 759 N N . ASP A 1 96 ? -7.105 -2.131 5.592 1.00 95.12 96 ASP A N 1
ATOM 760 C CA . ASP A 1 96 ? -7.992 -2.748 6.578 1.00 95.12 96 ASP A CA 1
ATOM 761 C C . ASP A 1 96 ? -7.891 -4.275 6.544 1.00 95.12 96 ASP A C 1
ATOM 763 O O . ASP A 1 96 ? -8.480 -4.957 5.710 1.00 95.12 96 ASP A O 1
ATOM 767 N N . SER A 1 97 ? -7.161 -4.817 7.515 1.00 93.56 97 SER A N 1
ATOM 768 C CA . SER A 1 97 ? -6.937 -6.255 7.681 1.00 93.56 97 SER A CA 1
ATOM 769 C C . SER A 1 97 ? -8.031 -6.988 8.473 1.00 93.56 97 SER A C 1
ATOM 771 O O . SER A 1 97 ? -7.842 -8.145 8.853 1.00 93.56 97 SER A O 1
ATOM 773 N N . SER A 1 98 ? -9.172 -6.347 8.759 1.00 91.31 98 SER A N 1
ATOM 774 C CA . SER A 1 98 ? -10.235 -6.949 9.579 1.00 91.31 98 SER A CA 1
ATOM 775 C C . SER A 1 98 ? -10.862 -8.179 8.928 1.00 91.31 98 SER A C 1
ATOM 777 O O . SER A 1 98 ? -11.176 -9.152 9.619 1.00 91.31 98 SER A O 1
ATOM 779 N N . LEU A 1 99 ? -11.033 -8.144 7.606 1.00 87.44 99 LEU A N 1
ATOM 780 C CA . LEU A 1 99 ? -11.624 -9.218 6.822 1.00 87.44 99 LEU A CA 1
ATOM 781 C C . LEU A 1 99 ? -10.847 -9.391 5.513 1.00 87.44 99 LEU A C 1
ATOM 783 O O . LEU A 1 99 ? -10.790 -8.454 4.715 1.00 87.44 99 LEU A O 1
ATOM 787 N N . PRO A 1 100 ? -10.273 -10.579 5.256 1.00 85.69 100 PRO A N 1
ATOM 788 C CA . PRO A 1 100 ? -9.656 -10.845 3.970 1.00 85.69 100 PRO A CA 1
ATOM 789 C C . PRO A 1 100 ? -10.714 -10.846 2.861 1.00 85.69 100 PRO A C 1
ATOM 791 O O . PRO A 1 100 ? -11.831 -11.344 3.035 1.00 85.69 100 PRO A O 1
ATOM 794 N N . THR A 1 101 ? -10.340 -10.310 1.706 1.00 84.75 101 THR A N 1
ATOM 795 C CA . THR A 1 101 ? -11.088 -10.416 0.455 1.00 84.75 101 THR A CA 1
ATOM 796 C C . THR A 1 101 ? -10.616 -11.658 -0.317 1.00 84.75 101 THR A C 1
ATOM 798 O O . THR A 1 101 ? -10.249 -12.677 0.278 1.00 84.75 101 THR A O 1
ATOM 801 N N . VAL A 1 102 ? -10.669 -11.643 -1.651 1.00 80.38 102 VAL A N 1
ATOM 802 C CA . VAL A 1 102 ? -10.247 -12.797 -2.456 1.00 80.38 102 VAL A CA 1
ATOM 803 C C . VAL A 1 102 ? -8.719 -12.865 -2.520 1.00 80.38 102 VAL A C 1
ATOM 805 O O . VAL A 1 102 ? -8.060 -11.857 -2.748 1.00 80.38 102 VAL A O 1
ATOM 808 N N . GLY A 1 103 ? -8.155 -14.063 -2.339 1.00 75.81 103 GLY A N 1
ATOM 809 C CA . GLY A 1 103 ? -6.720 -14.301 -2.524 1.00 75.81 103 GLY A CA 1
ATOM 810 C C . GLY A 1 103 ? -5.814 -13.843 -1.374 1.00 75.81 103 GLY A C 1
ATOM 811 O O . GLY A 1 103 ? -4.641 -13.588 -1.623 1.00 75.81 103 GLY A O 1
ATOM 812 N N . ASP A 1 104 ? -6.330 -13.762 -0.137 1.00 83.06 104 ASP A N 1
ATOM 813 C CA . ASP A 1 104 ? -5.598 -13.226 1.036 1.00 83.06 104 ASP A CA 1
ATOM 814 C C . ASP A 1 104 ? -5.201 -11.745 0.855 1.00 83.06 104 ASP A C 1
ATOM 816 O O . ASP A 1 104 ? -4.164 -11.277 1.326 1.00 83.06 104 ASP A O 1
ATOM 820 N N . GLU A 1 105 ? -6.033 -11.017 0.110 1.00 92.75 105 GLU A N 1
ATOM 821 C CA . GLU A 1 105 ? -5.983 -9.566 -0.023 1.00 92.75 105 GLU A CA 1
ATOM 822 C C . GLU A 1 105 ? -6.890 -8.902 1.019 1.00 92.75 105 GLU A C 1
ATOM 824 O O . GLU A 1 105 ? -7.677 -9.555 1.700 1.00 92.75 105 GLU A O 1
ATOM 829 N N . PHE A 1 106 ? -6.783 -7.584 1.137 1.00 94.56 106 PHE A N 1
ATOM 830 C CA . PHE A 1 106 ? -7.531 -6.769 2.090 1.00 94.56 106 PHE A CA 1
ATOM 831 C C . PHE A 1 106 ? -7.982 -5.478 1.405 1.00 94.56 106 PHE A C 1
ATOM 833 O O . PHE A 1 106 ? -7.409 -5.085 0.382 1.00 94.56 106 PHE A O 1
ATOM 840 N N . THR A 1 107 ? -8.998 -4.813 1.951 1.00 95.38 107 THR A N 1
ATOM 841 C CA . THR A 1 107 ? -9.447 -3.529 1.406 1.00 95.38 107 THR A CA 1
ATOM 842 C C . THR A 1 107 ? -8.454 -2.420 1.735 1.00 95.38 107 THR A C 1
ATOM 844 O O . THR A 1 107 ? -7.776 -2.445 2.766 1.00 95.38 107 THR A O 1
ATOM 847 N N . ILE A 1 108 ? -8.364 -1.444 0.832 1.00 96.62 108 ILE A N 1
ATOM 848 C CA . ILE A 1 108 ? -7.581 -0.222 1.019 1.00 96.62 108 ILE A CA 1
ATOM 849 C C . ILE A 1 108 ? -8.544 0.955 1.056 1.00 96.62 108 ILE A C 1
ATOM 851 O O . ILE A 1 108 ? -9.451 1.042 0.230 1.00 96.62 108 ILE A O 1
ATOM 855 N N . HIS A 1 109 ? -8.341 1.859 1.998 1.00 95.62 109 HIS A N 1
ATOM 856 C CA . HIS A 1 109 ? -9.162 3.033 2.224 1.00 95.62 109 HIS A CA 1
ATOM 857 C C . HIS A 1 109 ? -8.320 4.287 2.016 1.00 95.62 109 HIS A C 1
ATOM 859 O O . HIS A 1 109 ? -7.225 4.383 2.563 1.00 95.62 109 HIS A O 1
ATOM 865 N N . ASP A 1 110 ? -8.833 5.228 1.234 1.00 94.75 110 ASP A N 1
ATOM 866 C CA . ASP A 1 110 ? -8.344 6.606 1.210 1.00 94.75 110 ASP A CA 1
ATOM 867 C C . ASP A 1 110 ? -9.150 7.404 2.235 1.00 94.75 110 ASP A C 1
ATOM 869 O O . ASP A 1 110 ? -10.385 7.329 2.237 1.00 94.75 110 ASP A O 1
ATOM 873 N N . VAL A 1 111 ? -8.465 8.059 3.167 1.00 92.44 111 VAL A N 1
ATOM 874 C CA . VAL A 1 111 ? -9.074 8.626 4.371 1.00 92.44 111 VAL A CA 1
ATOM 875 C C . VAL A 1 111 ? -8.558 10.035 4.588 1.00 92.44 111 VAL A C 1
ATOM 877 O O . VAL A 1 111 ? -7.386 10.206 4.922 1.00 92.44 111 VAL A O 1
ATOM 880 N N . ASP A 1 112 ? -9.445 11.024 4.515 1.00 90.81 112 ASP A N 1
ATOM 881 C CA . ASP A 1 112 ? -9.138 12.386 4.939 1.00 90.81 112 ASP A CA 1
ATOM 882 C C . ASP A 1 112 ? -8.628 12.464 6.393 1.00 90.81 112 ASP A C 1
ATOM 884 O O . ASP A 1 112 ? -9.048 11.723 7.291 1.00 90.81 112 ASP A O 1
ATOM 888 N N . ALA A 1 113 ? -7.738 13.423 6.649 1.00 85.38 113 ALA A N 1
ATOM 889 C CA . ALA A 1 113 ? -7.132 13.615 7.959 1.00 85.38 113 ALA A CA 1
ATOM 890 C C . ALA A 1 113 ? -8.184 13.873 9.055 1.00 85.38 113 ALA A C 1
ATOM 892 O O . ALA A 1 113 ? -8.043 13.365 10.172 1.00 85.38 113 ALA A O 1
ATOM 893 N N . ALA A 1 114 ? -9.265 14.608 8.757 1.00 84.44 114 ALA A N 1
ATOM 894 C CA . ALA A 1 114 ? -10.319 14.865 9.738 1.00 84.44 114 ALA A CA 1
ATOM 895 C C . ALA A 1 114 ? -11.079 13.581 10.096 1.00 84.44 114 ALA A C 1
ATOM 897 O O . ALA A 1 114 ? -11.306 13.311 11.277 1.00 84.44 114 ALA A O 1
ATOM 898 N N . ALA A 1 115 ? -11.396 12.749 9.099 1.00 84.19 115 ALA A N 1
ATOM 899 C CA . ALA A 1 115 ? -12.065 11.468 9.318 1.00 84.19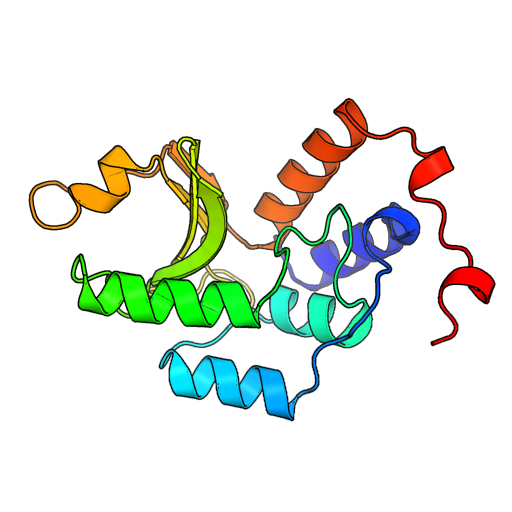 115 ALA A CA 1
ATOM 900 C C . ALA A 1 115 ? -11.224 10.524 10.192 1.00 84.19 115 ALA A C 1
ATOM 902 O O . ALA A 1 115 ? -11.762 9.833 11.060 1.00 84.19 115 ALA A O 1
ATOM 903 N N . LEU A 1 116 ? -9.897 10.534 10.022 1.00 82.31 116 LEU A N 1
ATOM 904 C CA . LEU A 1 116 ? -8.989 9.739 10.848 1.00 82.31 116 LEU A CA 1
ATOM 905 C C . LEU A 1 116 ? -8.985 10.194 12.318 1.00 82.31 116 LEU A C 1
ATOM 907 O O . LEU A 1 116 ? -8.936 9.364 13.223 1.00 82.31 116 LEU A O 1
ATOM 911 N N . HIS A 1 117 ? -9.067 11.500 12.576 1.00 81.44 117 HIS A N 1
ATOM 912 C CA . HIS A 1 117 ? -9.098 12.045 13.937 1.00 81.44 117 HIS A CA 1
ATOM 913 C C . HIS A 1 117 ? -10.437 11.840 14.663 1.00 81.44 117 HIS A C 1
ATOM 915 O O . HIS A 1 117 ? -10.477 11.903 15.893 1.00 81.44 117 HIS A O 1
ATOM 921 N N . GLU A 1 118 ? -11.522 11.568 13.937 1.00 83.06 118 GLU A N 1
ATOM 922 C CA . GLU A 1 118 ? -12.867 11.385 14.497 1.00 83.06 118 GLU A CA 1
ATOM 923 C C . GLU A 1 118 ? -13.268 9.914 14.719 1.00 83.06 118 GLU A C 1
ATOM 925 O O . GLU A 1 118 ? -14.418 9.639 15.073 1.00 83.06 118 GLU A O 1
ATOM 930 N N . LEU A 1 119 ? -12.325 8.972 14.586 1.00 78.06 119 LEU A N 1
ATOM 931 C CA . LEU A 1 119 ? -12.546 7.522 14.726 1.00 78.06 119 LEU A CA 1
ATOM 932 C C . LEU A 1 119 ? -13.281 7.101 16.013 1.00 78.06 119 LEU A C 1
ATOM 934 O O . LEU A 1 119 ? -14.065 6.155 15.990 1.00 78.06 119 LEU A O 1
ATOM 938 N N . ASP A 1 120 ? -13.055 7.805 17.125 1.00 73.44 120 ASP A N 1
ATOM 939 C CA . ASP A 1 120 ? -13.695 7.508 18.416 1.00 73.44 120 ASP A CA 1
ATOM 940 C C . ASP A 1 120 ? -15.128 8.060 18.533 1.00 73.44 120 ASP A C 1
ATOM 942 O O . ASP A 1 120 ? -15.881 7.678 19.432 1.00 73.44 120 ASP A O 1
ATOM 946 N N . SER A 1 121 ? -15.503 9.003 17.665 1.00 70.31 121 SER A N 1
ATOM 947 C CA . SER A 1 121 ? -16.734 9.796 17.789 1.00 70.31 121 SER A CA 1
ATOM 948 C C . SER A 1 121 ? -17.754 9.513 16.693 1.00 70.31 121 SER A C 1
ATOM 950 O O . SER A 1 121 ? -18.949 9.732 16.905 1.00 70.31 121 SER A O 1
ATOM 952 N N . GLN A 1 122 ? -17.312 9.024 15.535 1.00 74.06 122 GLN A N 1
ATOM 953 C CA . GLN A 1 122 ? -18.165 8.754 14.384 1.00 74.06 122 GLN A CA 1
ATOM 954 C C . GLN A 1 122 ? -17.817 7.412 13.730 1.00 74.06 122 GLN A C 1
ATOM 956 O O . GLN A 1 122 ? -16.701 6.914 13.881 1.00 74.06 122 GLN A O 1
ATOM 961 N N . PRO A 1 123 ? -18.758 6.797 12.989 1.00 75.00 123 PRO A N 1
ATOM 962 C CA . PRO A 1 123 ? -18.427 5.672 12.128 1.00 75.00 123 PRO A CA 1
ATOM 963 C C . PRO A 1 123 ? -17.306 6.063 11.163 1.00 75.00 123 PRO A C 1
ATOM 965 O O . PRO A 1 123 ? -17.367 7.120 10.540 1.00 75.00 123 PRO A O 1
ATOM 968 N N . PHE A 1 124 ? -16.310 5.193 11.017 1.00 80.19 124 PHE A N 1
ATOM 969 C CA . PHE A 1 124 ? -15.255 5.369 10.029 1.00 80.19 124 PHE A CA 1
ATOM 970 C C . PHE A 1 124 ? -15.849 5.324 8.613 1.00 80.19 124 PHE A C 1
ATOM 972 O O . PHE A 1 124 ? -16.357 4.284 8.184 1.00 80.19 124 PHE A O 1
ATOM 979 N N . ILE A 1 125 ? -15.809 6.456 7.908 1.00 82.69 125 ILE A N 1
ATOM 980 C CA . ILE A 1 125 ? -16.296 6.593 6.533 1.00 82.69 125 ILE A CA 1
ATOM 981 C C . ILE A 1 125 ? -15.111 7.047 5.675 1.00 82.69 125 ILE A C 1
ATOM 983 O O . ILE A 1 125 ? -14.721 8.208 5.771 1.00 82.69 125 ILE A O 1
ATOM 987 N N . PRO A 1 126 ? -14.514 6.148 4.878 1.00 86.44 126 PRO A N 1
ATOM 988 C CA . PRO A 1 126 ? -13.440 6.515 3.964 1.00 86.44 126 PRO A CA 1
ATOM 989 C C . PRO A 1 126 ? -13.983 7.256 2.736 1.00 86.44 126 PRO A C 1
ATOM 991 O O . PRO A 1 126 ? -15.126 7.030 2.325 1.00 86.44 126 PRO A O 1
ATOM 994 N N . ASP A 1 127 ? -13.146 8.086 2.115 1.00 88.00 127 ASP A N 1
ATOM 995 C CA . ASP A 1 127 ? -13.485 8.812 0.887 1.00 88.00 127 ASP A CA 1
ATOM 996 C C . ASP A 1 127 ? -13.524 7.873 -0.319 1.00 88.00 127 ASP A C 1
ATOM 998 O O . ASP A 1 127 ? -14.423 7.944 -1.163 1.00 88.00 127 ASP A O 1
ATOM 1002 N N . ILE A 1 128 ? -12.556 6.954 -0.388 1.00 93.31 128 ILE A N 1
ATOM 1003 C CA . ILE A 1 128 ? -12.458 5.944 -1.443 1.00 93.31 128 ILE A CA 1
ATOM 1004 C C . ILE A 1 128 ? -12.189 4.582 -0.812 1.00 93.31 128 ILE A C 1
ATOM 1006 O O . ILE A 1 128 ? -11.382 4.443 0.104 1.00 93.31 128 ILE A O 1
ATOM 1010 N N . VAL A 1 129 ? -12.847 3.552 -1.346 1.00 94.44 129 VAL A N 1
ATOM 1011 C CA . VAL A 1 129 ? -12.608 2.152 -0.985 1.00 94.44 129 VAL A CA 1
ATOM 1012 C C . VAL A 1 129 ? -12.136 1.392 -2.213 1.00 94.44 129 VAL A C 1
ATOM 1014 O O . VAL A 1 129 ? -12.840 1.308 -3.220 1.00 94.44 129 VAL A O 1
ATOM 1017 N N . TYR A 1 130 ? -10.963 0.781 -2.103 1.00 95.44 130 TYR A N 1
ATOM 1018 C CA . TYR A 1 130 ? -10.431 -0.164 -3.071 1.00 95.44 130 TYR A CA 1
ATOM 1019 C C . TYR A 1 130 ? -10.592 -1.587 -2.533 1.00 95.44 130 TYR A C 1
ATOM 1021 O O . TYR A 1 130 ? -10.253 -1.885 -1.388 1.00 95.44 130 TYR A O 1
ATOM 1029 N N . ASP A 1 131 ? -11.068 -2.497 -3.383 1.00 92.75 131 ASP A N 1
ATOM 1030 C CA . ASP A 1 131 ? -11.313 -3.901 -3.016 1.00 92.75 131 ASP A CA 1
ATOM 1031 C C . ASP A 1 131 ? -10.035 -4.727 -2.747 1.00 92.75 131 ASP A C 1
ATOM 1033 O O . ASP A 1 131 ? -10.109 -5.883 -2.325 1.00 92.75 131 ASP A O 1
ATOM 1037 N N . SER A 1 132 ? -8.870 -4.159 -3.064 1.00 94.75 132 SER A N 1
ATOM 1038 C CA . SER A 1 132 ? -7.557 -4.797 -3.002 1.00 94.75 132 SER A CA 1
ATOM 1039 C C . SER A 1 132 ? -6.445 -3.770 -3.197 1.00 94.75 132 SER A C 1
ATOM 1041 O O . SER A 1 132 ? -6.657 -2.706 -3.789 1.00 94.75 132 SER A O 1
ATOM 1043 N N . PHE A 1 133 ? -5.226 -4.141 -2.807 1.00 97.00 133 PHE A N 1
ATOM 1044 C CA . PHE A 1 133 ? -4.035 -3.336 -3.068 1.00 97.00 133 PHE A CA 1
ATOM 1045 C C . PHE A 1 133 ? -3.789 -3.116 -4.566 1.00 97.00 133 PHE A C 1
ATOM 1047 O O . PHE A 1 133 ? -3.424 -2.018 -4.976 1.00 97.00 133 PHE A O 1
ATOM 1054 N N . GLY A 1 134 ? -4.071 -4.116 -5.407 1.00 96.50 134 GLY A N 1
ATOM 1055 C CA . GLY A 1 134 ? -3.919 -3.983 -6.857 1.00 96.50 134 GLY A CA 1
ATOM 1056 C C . GLY A 1 134 ? -4.776 -2.867 -7.465 1.00 96.50 134 GLY A C 1
ATOM 1057 O O . GLY A 1 134 ? -4.293 -2.143 -8.329 1.00 96.50 134 GLY A O 1
ATOM 1058 N N . ARG A 1 135 ? -6.017 -2.673 -6.990 1.00 96.25 135 ARG A N 1
ATOM 1059 C CA . ARG A 1 135 ? -6.886 -1.570 -7.453 1.00 96.25 135 ARG A CA 1
ATOM 1060 C C . ARG A 1 135 ? -6.403 -0.203 -6.994 1.00 96.25 135 ARG A C 1
ATOM 1062 O O . ARG A 1 135 ? -6.471 0.754 -7.758 1.00 96.25 135 ARG A O 1
ATOM 1069 N N . TYR A 1 136 ? -5.908 -0.121 -5.763 1.00 97.38 136 TYR A N 1
ATOM 1070 C CA . TYR A 1 136 ? -5.278 1.097 -5.268 1.00 97.38 136 TYR A CA 1
ATOM 1071 C C . TYR A 1 136 ? -4.061 1.463 -6.127 1.00 97.38 136 TYR A C 1
ATOM 1073 O O . TYR A 1 136 ? -3.952 2.581 -6.619 1.00 97.38 136 TYR A O 1
ATOM 1081 N N . VAL A 1 137 ? -3.189 0.496 -6.398 1.00 97.44 137 VAL A N 1
ATOM 1082 C CA . VAL A 1 137 ? -1.988 0.702 -7.210 1.00 97.44 137 VAL A CA 1
ATOM 1083 C C . VAL A 1 137 ? -2.303 1.064 -8.673 1.00 97.44 137 VAL A C 1
ATOM 1085 O O . VAL A 1 137 ? -1.574 1.859 -9.263 1.00 97.44 137 VAL A O 1
ATOM 1088 N N . GLU A 1 138 ? -3.387 0.546 -9.263 1.00 97.38 138 GLU A N 1
ATOM 1089 C CA . GLU A 1 138 ? -3.884 1.026 -10.567 1.00 97.38 138 GLU A CA 1
ATOM 1090 C C . GLU A 1 138 ? -4.179 2.535 -10.532 1.00 97.38 138 GLU A C 1
ATOM 1092 O O . GLU A 1 138 ? -3.690 3.272 -11.386 1.00 97.38 138 GLU A O 1
ATOM 1097 N N . SER A 1 139 ? -4.901 2.999 -9.505 1.00 97.00 139 SER A N 1
ATOM 1098 C CA . SER A 1 139 ? -5.206 4.424 -9.298 1.00 97.00 139 SER A CA 1
ATOM 1099 C C . SER A 1 139 ? -3.935 5.266 -9.124 1.00 97.00 139 SER A C 1
ATOM 1101 O O . SER A 1 139 ? -3.794 6.331 -9.731 1.00 97.00 139 SER A O 1
ATOM 1103 N N . VAL A 1 140 ? -2.955 4.759 -8.363 1.00 96.94 140 VAL A N 1
ATOM 1104 C CA . VAL A 1 140 ? -1.649 5.417 -8.205 1.00 96.94 140 VAL A CA 1
ATOM 1105 C C . VAL A 1 140 ? -0.946 5.549 -9.553 1.00 96.94 140 VAL A C 1
ATOM 1107 O O . VAL A 1 140 ? -0.484 6.638 -9.882 1.00 96.94 140 VAL A O 1
ATOM 1110 N N . LEU A 1 141 ? -0.876 4.485 -10.357 1.00 97.12 141 LEU A N 1
ATOM 1111 C CA . LEU A 1 141 ? -0.234 4.536 -11.673 1.00 97.12 141 LEU A CA 1
ATOM 1112 C C . LEU A 1 141 ? -0.889 5.578 -12.589 1.00 97.12 141 LEU A C 1
ATOM 1114 O O . LEU A 1 141 ? -0.179 6.343 -13.244 1.00 97.12 141 LEU A O 1
ATOM 1118 N N . ASP A 1 142 ? -2.220 5.617 -12.634 1.00 96.81 142 ASP A N 1
ATOM 1119 C CA . ASP A 1 142 ? -2.959 6.583 -13.450 1.00 96.81 142 ASP A CA 1
ATOM 1120 C C . ASP A 1 142 ? -2.677 8.026 -13.004 1.00 96.81 142 ASP A C 1
ATOM 1122 O O . ASP A 1 142 ? -2.435 8.899 -13.842 1.00 96.81 142 ASP A O 1
ATOM 1126 N N . SER A 1 143 ? -2.608 8.262 -11.691 1.00 94.62 143 SER A N 1
ATOM 1127 C CA . SER A 1 143 ? -2.212 9.554 -11.123 1.00 94.62 143 SER A CA 1
ATOM 1128 C C . SER A 1 143 ? -0.776 9.933 -11.508 1.00 94.62 143 SER A C 1
ATOM 1130 O O . SER A 1 143 ? -0.548 11.021 -12.040 1.00 94.62 143 SER A O 1
ATOM 1132 N N . GLN A 1 144 ? 0.192 9.025 -11.349 1.00 95.50 144 GLN A N 1
ATOM 1133 C CA . GLN A 1 144 ? 1.602 9.283 -11.677 1.00 95.50 144 GLN A CA 1
ATOM 1134 C C . GLN A 1 144 ? 1.822 9.555 -13.171 1.00 95.50 144 GLN A C 1
ATOM 1136 O O . GLN A 1 144 ? 2.611 10.419 -13.541 1.00 95.50 144 GLN A O 1
ATOM 1141 N N . ARG A 1 145 ? 1.083 8.883 -14.058 1.00 95.00 145 ARG A N 1
ATOM 1142 C CA . ARG A 1 145 ? 1.136 9.140 -15.508 1.00 95.00 145 ARG A CA 1
ATOM 1143 C C . ARG A 1 145 ? 0.614 10.509 -15.913 1.00 95.00 145 ARG A C 1
ATOM 1145 O O . ARG A 1 145 ? 0.949 10.990 -16.991 1.00 95.00 145 ARG A O 1
ATOM 1152 N N . SER A 1 146 ? -0.229 11.116 -15.082 1.00 94.44 146 SER A N 1
ATOM 1153 C CA . SER A 1 146 ? -0.722 12.470 -15.323 1.00 94.44 146 SER A CA 1
ATOM 1154 C C . SER A 1 146 ? 0.288 13.551 -14.923 1.00 94.44 146 SER A C 1
ATOM 1156 O O . SER A 1 146 ? 0.138 14.700 -15.339 1.00 94.44 146 SER A O 1
ATOM 1158 N N . THR A 1 147 ? 1.317 13.194 -14.144 1.00 92.50 147 THR A N 1
ATOM 1159 C CA . THR A 1 147 ? 2.257 14.143 -13.530 1.00 92.50 147 THR A CA 1
ATOM 1160 C C . THR A 1 147 ? 3.713 13.947 -13.950 1.00 92.50 147 THR A C 1
ATOM 1162 O O . THR A 1 147 ? 4.444 14.934 -14.015 1.00 92.50 147 THR A O 1
ATOM 1165 N N . ILE A 1 148 ? 4.142 12.719 -14.247 1.00 92.81 148 ILE A N 1
ATOM 1166 C CA . ILE A 1 148 ? 5.526 12.373 -14.595 1.00 92.81 148 ILE A CA 1
ATOM 1167 C C . ILE A 1 148 ? 5.606 11.985 -16.074 1.00 92.81 148 ILE A C 1
ATOM 1169 O O . ILE A 1 148 ? 4.800 11.187 -16.558 1.00 92.81 148 ILE A O 1
ATOM 1173 N N . ASP A 1 149 ? 6.598 12.519 -16.793 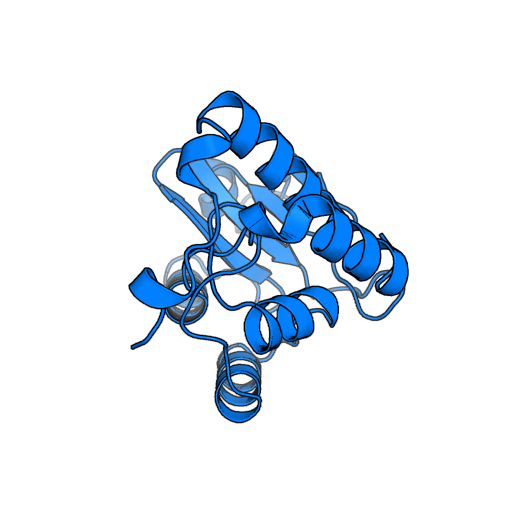1.00 91.12 149 ASP A N 1
ATOM 1174 C CA . ASP A 1 149 ? 6.870 12.090 -18.165 1.00 91.12 149 ASP A CA 1
ATOM 1175 C C . ASP A 1 149 ? 7.369 10.630 -18.163 1.00 91.12 149 ASP A C 1
ATOM 1177 O O . ASP A 1 149 ? 8.301 10.300 -17.423 1.00 91.12 149 ASP A O 1
ATOM 1181 N N . PRO A 1 150 ? 6.799 9.730 -18.986 1.00 87.62 150 PRO A N 1
ATOM 1182 C CA . PRO A 1 150 ? 7.288 8.362 -19.115 1.00 87.62 150 PRO A CA 1
ATOM 1183 C C . PRO A 1 150 ? 8.798 8.227 -19.387 1.00 87.62 150 PRO A C 1
ATOM 1185 O O . PRO A 1 150 ? 9.374 7.194 -19.045 1.00 87.62 150 PRO A O 1
ATOM 1188 N N . SER A 1 151 ? 9.462 9.223 -19.988 1.00 87.38 151 SER A N 1
ATOM 1189 C CA . SER A 1 151 ? 10.920 9.184 -20.169 1.00 87.38 151 SER A CA 1
ATOM 1190 C C . SER A 1 151 ? 11.701 9.258 -18.858 1.00 87.38 151 SER A C 1
ATOM 1192 O O . SER A 1 151 ? 12.817 8.746 -18.792 1.00 87.38 151 SER A O 1
ATOM 1194 N N . ASP A 1 152 ? 11.116 9.860 -17.824 1.00 86.50 152 ASP A N 1
ATOM 1195 C CA . ASP A 1 152 ? 11.772 10.118 -16.539 1.00 86.50 152 ASP A CA 1
ATOM 1196 C C . ASP A 1 152 ? 11.664 8.929 -15.573 1.00 86.50 152 ASP A C 1
ATOM 1198 O O . ASP A 1 152 ? 12.390 8.865 -14.582 1.00 86.50 152 ASP A O 1
ATOM 1202 N N . VAL A 1 153 ? 10.798 7.957 -15.877 1.00 88.81 153 VAL A N 1
ATOM 1203 C CA . VAL A 1 153 ? 10.650 6.712 -15.101 1.00 88.81 153 VAL A CA 1
ATOM 1204 C C . VAL A 1 153 ? 11.417 5.534 -15.695 1.00 88.81 153 VAL A C 1
ATOM 1206 O O . VAL A 1 153 ? 11.427 4.453 -15.107 1.00 88.81 153 VAL A O 1
ATOM 1209 N N . ALA A 1 154 ? 12.043 5.711 -16.861 1.00 81.38 154 ALA A N 1
ATOM 1210 C CA . ALA A 1 154 ? 12.736 4.635 -17.552 1.00 81.38 154 ALA A CA 1
ATOM 1211 C C . ALA A 1 154 ? 13.839 4.031 -16.666 1.00 81.38 154 ALA A C 1
ATOM 1213 O O . ALA A 1 154 ? 14.739 4.726 -16.190 1.00 81.38 154 ALA A O 1
ATOM 1214 N N . TYR A 1 155 ? 13.781 2.714 -16.459 1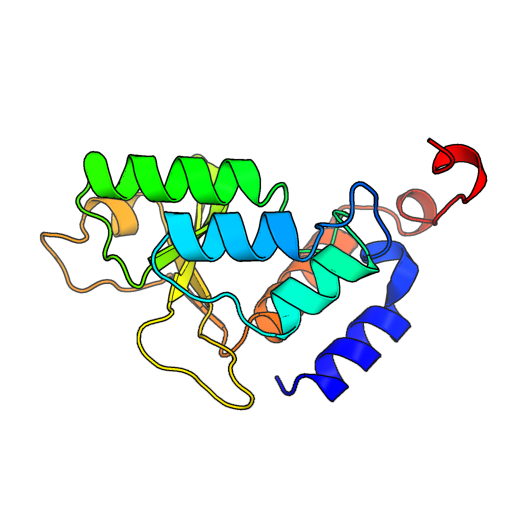.00 72.38 155 TYR A N 1
ATOM 1215 C CA . TYR A 1 155 ? 14.757 2.020 -15.630 1.00 72.38 155 TYR A CA 1
ATOM 1216 C C . TYR A 1 155 ? 16.137 2.012 -16.300 1.00 72.38 155 TYR A C 1
ATOM 1218 O O . TYR A 1 155 ? 16.330 1.371 -17.336 1.00 72.38 155 TYR A O 1
ATOM 1226 N N . ASP A 1 156 ? 17.116 2.660 -15.666 1.00 76.06 156 ASP A N 1
ATOM 1227 C CA . ASP A 1 156 ? 18.528 2.573 -16.042 1.00 76.06 156 ASP A CA 1
ATOM 1228 C C . ASP A 1 156 ? 19.274 1.602 -15.103 1.00 76.06 156 ASP A C 1
ATOM 1230 O O . ASP A 1 156 ? 19.590 1.952 -13.963 1.00 76.06 156 ASP A O 1
ATOM 1234 N N . PRO A 1 157 ? 19.638 0.391 -15.564 1.00 71.31 157 PRO A N 1
ATOM 1235 C CA . PRO A 1 157 ? 20.368 -0.572 -14.746 1.00 71.31 157 PRO A CA 1
ATOM 1236 C C . PRO A 1 157 ? 21.711 -0.044 -14.225 1.00 71.31 157 PRO A C 1
ATOM 1238 O O . PRO A 1 157 ? 22.204 -0.552 -13.223 1.00 71.31 157 PRO A O 1
ATOM 1241 N N . ILE A 1 158 ? 22.339 0.920 -14.907 1.00 73.00 158 ILE A N 1
ATOM 1242 C CA . ILE A 1 158 ? 23.632 1.492 -14.511 1.00 73.00 158 ILE A CA 1
ATOM 1243 C C . ILE A 1 158 ? 23.435 2.466 -13.354 1.00 73.00 158 ILE A C 1
ATOM 1245 O O . ILE A 1 158 ? 24.180 2.396 -12.379 1.00 73.00 158 ILE A O 1
ATOM 1249 N N . ALA A 1 159 ? 22.411 3.318 -13.423 1.00 67.25 159 ALA A N 1
ATOM 1250 C CA . ALA A 1 159 ? 22.071 4.226 -12.334 1.00 67.25 159 ALA A CA 1
ATOM 1251 C C . ALA A 1 159 ? 21.636 3.478 -11.060 1.00 67.25 159 ALA A C 1
ATOM 1253 O O . ALA A 1 159 ? 21.800 4.016 -9.968 1.00 67.25 159 ALA A O 1
ATOM 1254 N N . PHE A 1 160 ? 21.105 2.256 -11.193 1.00 65.38 160 PHE A N 1
ATOM 1255 C CA . PHE A 1 160 ? 20.553 1.422 -10.114 1.00 65.38 160 PHE A CA 1
ATOM 1256 C C . PHE A 1 160 ? 21.498 0.319 -9.602 1.00 65.38 160 PHE A C 1
ATOM 1258 O O . PHE A 1 160 ? 21.079 -0.531 -8.817 1.00 65.38 160 PHE A O 1
ATOM 1265 N N . ARG A 1 161 ? 22.768 0.314 -10.027 1.00 58.78 161 ARG A N 1
ATOM 1266 C CA . ARG A 1 161 ? 23.817 -0.477 -9.369 1.00 58.78 161 ARG A CA 1
ATOM 1267 C C . ARG A 1 161 ? 24.262 0.259 -8.108 1.00 58.78 161 ARG A C 1
ATOM 1269 O O . ARG A 1 161 ? 25.122 1.132 -8.196 1.00 58.78 161 ARG A O 1
ATOM 1276 N N . ASP A 1 162 ? 23.649 -0.076 -6.979 1.00 53.88 162 ASP A N 1
ATOM 1277 C CA . ASP A 1 162 ? 24.217 0.233 -5.662 1.00 53.88 162 ASP A CA 1
ATOM 1278 C C . ASP A 1 162 ? 25.495 -0.599 -5.427 1.00 53.88 162 ASP A C 1
ATOM 1280 O O . ASP A 1 162 ? 25.497 -1.810 -5.768 1.00 53.88 162 ASP A O 1
#

InterPro domains:
  IPR018958 Knr4/Smi1-like domain [SM00860] (22-139)
  IPR037883 Knr4/Smi1-like domain superfamily [G3DSA:3.40.1580.10] (2-144)
  IPR037883 Knr4/Smi1-like domain superfamily [SSF160631] (5-141)

Secondary structure (DSSP, 8-state):
--HHHHHHHHHHTGGGT--B-PPPHHHHHHHHHHHTSPPPHHHHHHHHHH-B-TTSS-S-HHHHHHHHHHHHHHS---TTEEEEEE-GGG-EEEEETTS--TTS--EEEEE-HHHHHTTTTS----SEEESSHHHHHHHHHHHHHHHS-GGGS---TTTT--